Protein AF-A0A2D7FJX3-F1 (afdb_monomer_lite)

Foldseek 3Di:
DDQAAEDAQECAPCCVPPNVVVSVVVQVVCVVVRYHYDHDPPHDHLLCVCVVVVVVVSSVVSVVD

Sequence (65 aa):
MTAGPQVGLFATCLVDLCRPSAGFAAASLLEKAGCGVNVPRTQVCCGQPAYNAGDIENGSDGQEA

Secondary structure (DSSP, 8-state):
-PPPPEEE---HHHHHHT-HHHHHHHHHHHHHTT-EEE--TTPPP-SHHHHHTT-HHHHHHTT--

Radius of gyration: 14.42 Å; chains: 1; bounding box: 28×22×39 Å

Structure (mmCIF, N/CA/C/O backbone):
data_AF-A0A2D7FJX3-F1
#
_entry.id   AF-A0A2D7FJX3-F1
#
loop_
_atom_site.group_PDB
_atom_site.id
_atom_site.type_symbol
_atom_site.label_atom_id
_atom_site.label_alt_id
_atom_site.label_comp_id
_atom_site.label_asym_id
_atom_site.label_entity_id
_atom_site.label_seq_id
_atom_site.pdbx_PDB_ins_code
_atom_site.Cartn_x
_atom_site.Cartn_y
_atom_site.Cartn_z
_atom_site.occupancy
_atom_site.B_iso_or_equiv
_atom_site.auth_seq_id
_atom_site.auth_comp_id
_atom_site.auth_asym_id
_atom_site.auth_atom_id
_atom_site.pdbx_PDB_model_num
ATOM 1 N N . MET A 1 1 ? -8.721 13.262 25.696 1.00 53.75 1 MET A N 1
ATOM 2 C CA . MET A 1 1 ? -8.642 12.118 24.766 1.00 53.75 1 MET A CA 1
ATOM 3 C C . MET A 1 1 ? -7.645 12.510 23.694 1.00 53.75 1 MET A C 1
ATOM 5 O O . MET A 1 1 ? -7.907 13.473 22.987 1.00 53.75 1 MET A O 1
ATOM 9 N N . THR A 1 2 ? -6.465 11.896 23.661 1.00 63.75 2 THR A N 1
ATOM 10 C CA . THR A 1 2 ? -5.456 12.205 22.637 1.00 63.75 2 THR A CA 1
ATOM 11 C C . THR A 1 2 ? -5.961 11.674 21.301 1.00 63.75 2 THR A C 1
ATOM 13 O O . THR A 1 2 ? -6.422 10.535 21.245 1.00 63.75 2 THR A O 1
ATOM 16 N N . ALA A 1 3 ? -5.936 12.495 20.252 1.00 79.94 3 ALA A N 1
ATOM 17 C CA . ALA A 1 3 ? -6.269 12.035 18.908 1.00 79.94 3 ALA A CA 1
ATOM 18 C C . ALA A 1 3 ? -5.328 10.880 18.518 1.00 79.94 3 ALA A C 1
ATOM 20 O O . ALA A 1 3 ? -4.127 10.953 18.787 1.00 79.94 3 ALA A O 1
ATOM 21 N N . GLY A 1 4 ? -5.878 9.808 17.942 1.00 89.88 4 GLY A N 1
ATOM 22 C CA . GLY A 1 4 ? -5.084 8.662 17.505 1.00 89.88 4 GLY A CA 1
ATOM 23 C C . GLY A 1 4 ? -4.147 9.008 16.338 1.00 89.88 4 GLY A C 1
ATOM 24 O O . GLY A 1 4 ? -4.286 10.075 15.726 1.00 89.88 4 GLY A O 1
ATOM 25 N N . PRO A 1 5 ? -3.176 8.132 16.022 1.00 96.56 5 PRO A N 1
ATOM 26 C CA . PRO A 1 5 ? -2.212 8.370 14.951 1.00 96.56 5 PRO A CA 1
ATOM 27 C C . PRO A 1 5 ? -2.885 8.630 13.597 1.00 96.56 5 PRO A C 1
ATOM 29 O O . PRO A 1 5 ? -3.921 8.042 13.285 1.00 96.56 5 PRO A O 1
ATOM 32 N N . GLN A 1 6 ? -2.273 9.483 12.774 1.00 97.00 6 GLN A N 1
ATOM 33 C CA . GLN A 1 6 ? -2.659 9.660 11.372 1.00 97.00 6 GLN A CA 1
ATOM 34 C C . GLN A 1 6 ? -1.852 8.696 10.502 1.00 97.00 6 GLN A C 1
ATOM 36 O O . GLN A 1 6 ? -0.630 8.623 10.631 1.00 97.00 6 GLN A O 1
ATOM 41 N N . VAL A 1 7 ? -2.528 7.960 9.624 1.00 96.88 7 VAL A N 1
ATOM 42 C CA . VAL A 1 7 ? -1.937 6.911 8.790 1.00 96.88 7 VAL A CA 1
ATOM 43 C C . VAL A 1 7 ? -2.220 7.206 7.323 1.00 96.88 7 VAL A C 1
ATOM 45 O O . VAL A 1 7 ? -3.374 7.273 6.904 1.00 96.88 7 VAL A O 1
ATOM 48 N N . GLY A 1 8 ? -1.157 7.342 6.530 1.00 95.81 8 GLY A N 1
ATOM 49 C CA . GLY A 1 8 ? -1.233 7.306 5.073 1.00 95.81 8 GLY A CA 1
ATOM 50 C C . GLY A 1 8 ? -1.221 5.858 4.591 1.00 95.81 8 GLY A C 1
ATOM 51 O O . GLY A 1 8 ? -0.187 5.201 4.666 1.00 95.81 8 GLY A O 1
ATOM 52 N N . LEU A 1 9 ? -2.351 5.343 4.116 1.00 95.94 9 LEU A N 1
ATOM 53 C CA . LEU A 1 9 ? -2.445 3.973 3.620 1.00 95.94 9 LEU A CA 1
ATOM 54 C C . LEU A 1 9 ? -2.041 3.922 2.142 1.00 95.94 9 LEU A C 1
ATOM 56 O O . LEU A 1 9 ? -2.763 4.418 1.275 1.00 95.94 9 LEU A O 1
ATOM 60 N N . PHE A 1 10 ? -0.888 3.312 1.862 1.00 95.12 10 PHE A N 1
ATOM 61 C CA . PHE A 1 10 ? -0.397 3.081 0.506 1.00 95.12 10 PHE A CA 1
ATOM 62 C C . PHE A 1 10 ? -1.080 1.861 -0.117 1.00 95.12 10 PHE A C 1
ATOM 64 O O . PHE A 1 10 ? -0.794 0.726 0.258 1.00 95.12 10 PHE A O 1
ATOM 71 N N . ALA A 1 11 ? -2.007 2.091 -1.051 1.00 92.81 11 ALA A N 1
ATOM 72 C CA . ALA A 1 11 ? -2.841 1.024 -1.598 1.00 92.81 11 ALA A CA 1
ATOM 73 C C . ALA A 1 11 ? -2.102 0.149 -2.623 1.00 92.81 11 ALA A C 1
ATOM 75 O O . ALA A 1 11 ? -2.585 -0.937 -2.902 1.00 92.81 11 ALA A O 1
ATOM 76 N N . THR A 1 12 ? -0.913 0.541 -3.113 1.00 93.25 12 THR A N 1
ATOM 77 C CA . THR A 1 12 ? -0.094 -0.174 -4.125 1.00 93.25 12 THR A CA 1
ATOM 78 C C . THR A 1 12 ? -0.868 -0.587 -5.391 1.00 93.25 12 THR A C 1
ATOM 80 O O . THR A 1 12 ? -2.090 -0.555 -5.458 1.00 93.25 12 THR A O 1
ATOM 83 N N . CYS A 1 13 ? -0.171 -1.050 -6.427 1.00 92.75 13 CYS A N 1
ATOM 84 C CA . CYS A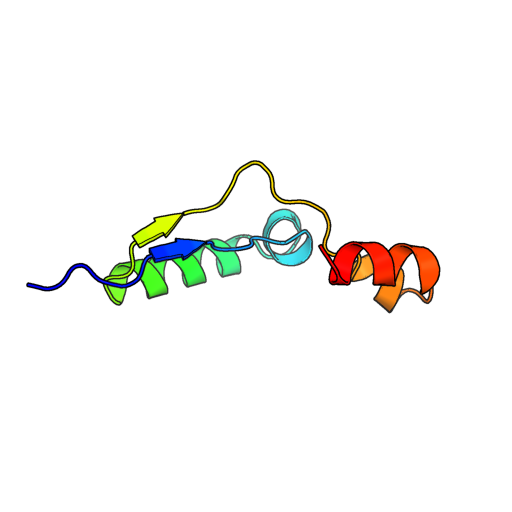 1 13 ? -0.844 -1.654 -7.582 1.00 92.75 13 CYS A CA 1
ATOM 85 C C . CYS A 1 13 ? -1.446 -3.033 -7.255 1.00 92.75 13 CYS A C 1
ATOM 87 O O . CYS A 1 13 ? -2.504 -3.387 -7.767 1.00 92.75 13 CYS A O 1
ATOM 89 N N . LEU A 1 14 ? -0.801 -3.812 -6.380 1.00 93.00 14 LEU A N 1
ATOM 90 C CA . LEU A 1 14 ? -1.235 -5.169 -6.051 1.00 93.00 14 LEU A CA 1
ATOM 91 C C . LEU A 1 14 ? -2.538 -5.175 -5.245 1.00 93.00 14 LEU A C 1
ATOM 93 O O . LEU A 1 14 ? -3.447 -5.954 -5.539 1.00 93.00 14 LEU A O 1
ATOM 97 N N . VAL A 1 15 ? -2.632 -4.329 -4.219 1.00 95.19 15 VAL A N 1
ATOM 98 C CA . VAL A 1 15 ? -3.855 -4.242 -3.417 1.00 95.19 15 VAL A CA 1
ATOM 99 C C . VAL A 1 15 ? -4.968 -3.553 -4.209 1.00 95.19 15 VAL A C 1
ATOM 101 O O . VAL A 1 15 ? -6.069 -4.090 -4.206 1.00 95.19 15 VAL A O 1
ATOM 104 N N . ASP A 1 16 ? -4.706 -2.483 -4.963 1.00 92.19 16 ASP A N 1
ATOM 105 C CA . ASP A 1 16 ? -5.756 -1.811 -5.749 1.00 92.19 16 ASP A CA 1
ATOM 106 C C . ASP A 1 16 ? -6.320 -2.691 -6.885 1.00 92.19 16 ASP A C 1
ATOM 108 O O . ASP A 1 16 ? -7.534 -2.860 -7.010 1.00 92.19 16 ASP A O 1
ATOM 112 N N . LEU A 1 17 ? -5.450 -3.336 -7.675 1.00 92.50 17 LEU A N 1
ATOM 113 C CA . LEU A 1 17 ? -5.869 -4.059 -8.883 1.00 92.50 17 LEU A CA 1
ATOM 114 C C . LEU A 1 17 ? -6.164 -5.544 -8.652 1.00 92.50 17 LEU A C 1
ATOM 116 O O . LEU A 1 17 ? -7.019 -6.114 -9.330 1.00 92.50 17 LEU A O 1
ATOM 120 N N . CYS A 1 18 ? -5.454 -6.207 -7.733 1.00 94.75 18 CYS A N 1
ATOM 121 C CA . CYS A 1 18 ? -5.550 -7.663 -7.575 1.00 94.75 18 CYS A CA 1
ATOM 122 C C . CYS A 1 18 ? -6.268 -8.089 -6.290 1.00 94.75 18 CYS A C 1
ATOM 124 O O . CYS A 1 18 ? -6.912 -9.144 -6.269 1.00 94.75 18 CYS A O 1
ATOM 126 N N . ARG A 1 19 ? -6.140 -7.321 -5.199 1.00 95.94 19 ARG A N 1
ATOM 127 C CA . ARG A 1 19 ? -6.682 -7.673 -3.871 1.00 95.94 19 ARG A CA 1
ATOM 128 C C . ARG A 1 19 ? -7.348 -6.481 -3.159 1.00 95.94 19 ARG A C 1
ATOM 130 O O . ARG A 1 19 ? -6.994 -6.193 -2.014 1.00 95.94 19 ARG A O 1
ATOM 137 N N . PRO A 1 20 ? -8.374 -5.847 -3.758 1.00 96.06 20 PRO A N 1
ATOM 138 C CA . PRO A 1 20 ? -8.986 -4.635 -3.201 1.00 96.06 20 PRO A CA 1
ATOM 139 C C . PRO A 1 20 ? -9.593 -4.858 -1.812 1.00 96.06 20 PRO A C 1
ATOM 141 O O . PRO A 1 20 ? -9.512 -3.995 -0.939 1.00 96.06 20 PRO A O 1
ATOM 144 N N . SER A 1 21 ? -10.132 -6.055 -1.549 1.00 97.88 21 SER A N 1
ATOM 145 C CA . SER A 1 21 ? -10.674 -6.412 -0.233 1.00 97.88 21 SER A CA 1
ATOM 146 C C . SER A 1 21 ? -9.642 -6.319 0.896 1.00 97.88 21 SER A C 1
ATOM 148 O O . SER A 1 21 ? -10.014 -5.979 2.017 1.00 97.88 21 SER A O 1
ATOM 150 N N . ALA A 1 22 ? -8.357 -6.570 0.620 1.00 97.19 22 ALA A N 1
ATOM 151 C CA . ALA A 1 22 ? -7.297 -6.448 1.617 1.00 97.19 22 ALA A CA 1
ATOM 152 C C . ALA A 1 22 ? -7.054 -4.982 2.011 1.00 97.19 22 ALA A C 1
ATOM 154 O O . ALA A 1 22 ? -6.884 -4.693 3.194 1.00 97.19 22 ALA A O 1
ATOM 155 N N . GLY A 1 23 ? -7.111 -4.054 1.048 1.00 96.62 23 GLY A N 1
ATOM 156 C CA . GLY A 1 23 ? -6.991 -2.617 1.307 1.00 96.62 23 GLY A CA 1
ATOM 157 C C . GLY A 1 23 ? -8.132 -2.091 2.177 1.00 96.62 23 GLY A C 1
ATOM 158 O O . GLY A 1 23 ? -7.888 -1.439 3.193 1.00 96.62 23 GLY A O 1
ATOM 159 N N . PHE A 1 24 ? -9.375 -2.457 1.847 1.00 97.62 24 PHE A N 1
ATOM 160 C CA . PHE A 1 24 ? -10.540 -2.091 2.662 1.00 97.62 24 PHE A CA 1
ATOM 161 C C . PHE A 1 24 ? -10.491 -2.699 4.069 1.00 97.62 24 PHE A C 1
ATOM 163 O O . PHE A 1 24 ? -10.813 -2.022 5.046 1.00 97.62 24 PHE A O 1
ATOM 170 N N . ALA A 1 25 ? -10.061 -3.959 4.195 1.00 98.25 25 ALA A N 1
ATOM 171 C CA . ALA A 1 25 ? -9.909 -4.606 5.495 1.00 98.25 25 ALA A CA 1
ATOM 172 C C . ALA A 1 25 ? -8.841 -3.912 6.359 1.00 98.25 25 ALA A C 1
ATOM 174 O O . ALA A 1 25 ? -9.077 -3.686 7.547 1.00 98.25 25 ALA A O 1
ATOM 175 N N . ALA A 1 26 ? -7.705 -3.530 5.766 1.00 97.88 26 ALA A N 1
ATOM 176 C CA . ALA A 1 26 ? -6.648 -2.793 6.454 1.00 97.88 26 ALA A CA 1
ATOM 177 C C . ALA A 1 26 ? -7.128 -1.414 6.934 1.00 97.88 26 ALA A C 1
ATOM 179 O O . ALA A 1 26 ? -6.934 -1.079 8.103 1.00 97.88 26 ALA A O 1
ATOM 180 N N . ALA A 1 27 ? -7.813 -0.651 6.073 1.00 97.50 27 ALA A N 1
ATOM 181 C CA . ALA A 1 27 ? -8.401 0.636 6.445 1.00 97.50 27 ALA A CA 1
ATOM 182 C C . ALA A 1 27 ? -9.388 0.486 7.616 1.00 97.50 27 ALA A C 1
ATOM 184 O O . ALA A 1 27 ? -9.228 1.147 8.640 1.00 97.50 27 ALA A O 1
ATOM 185 N N . SER A 1 28 ? -10.330 -0.461 7.522 1.00 98.12 28 SER A N 1
ATOM 186 C CA . SER A 1 28 ? -11.324 -0.693 8.578 1.00 98.12 28 SER A CA 1
ATOM 187 C C . SER A 1 28 ? -10.693 -1.112 9.910 1.00 98.12 28 SER A C 1
ATOM 189 O O . SER A 1 28 ? -11.166 -0.710 10.974 1.00 98.12 28 SER A O 1
ATOM 191 N N . LEU A 1 29 ? -9.626 -1.919 9.881 1.00 98.06 29 LEU A N 1
ATOM 192 C CA . LEU A 1 29 ? -8.905 -2.321 11.090 1.00 98.06 29 LEU A CA 1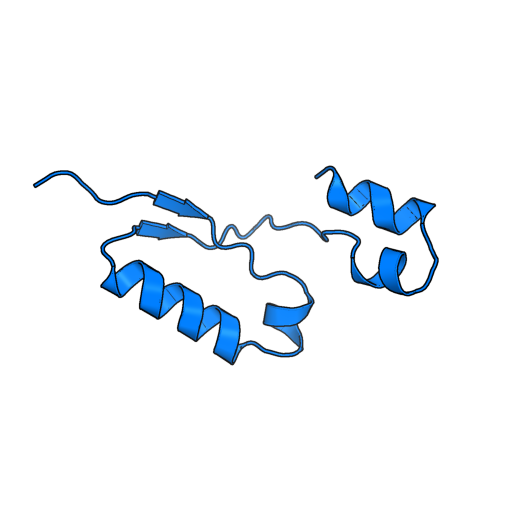
ATOM 193 C C . LEU A 1 29 ? -8.227 -1.121 11.768 1.00 98.06 29 LEU A C 1
ATOM 195 O O . LEU A 1 29 ? -8.327 -0.975 12.986 1.00 98.06 29 LEU A O 1
ATOM 199 N N . LEU A 1 30 ? -7.572 -0.259 10.987 1.00 97.69 30 LEU A N 1
ATOM 200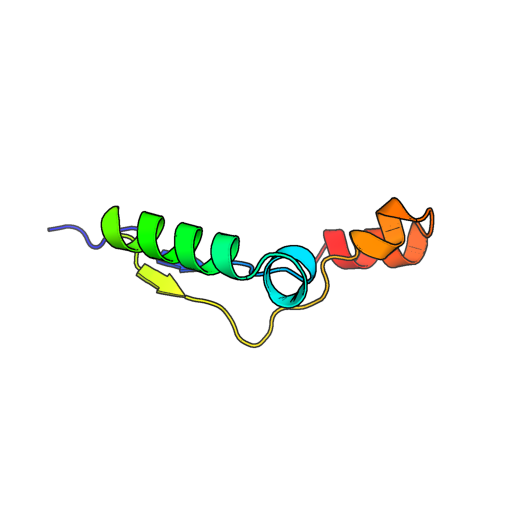 C CA . LEU A 1 30 ? -6.900 0.944 11.485 1.00 97.69 30 LEU A CA 1
ATOM 201 C C . LEU A 1 30 ? -7.897 1.961 12.060 1.00 97.69 30 LEU A C 1
ATOM 203 O O . LEU A 1 30 ? -7.672 2.490 13.147 1.00 97.69 30 LEU A O 1
ATOM 207 N N . GLU A 1 31 ? -9.023 2.186 11.383 1.00 97.25 31 GLU A N 1
ATOM 208 C CA . GLU A 1 31 ? -10.098 3.053 11.882 1.00 97.25 31 GLU A CA 1
ATOM 209 C C . GLU A 1 31 ? -10.664 2.535 13.212 1.00 97.25 31 GLU A C 1
ATOM 211 O O . GLU A 1 31 ? -10.830 3.299 14.163 1.00 97.25 31 GLU A O 1
ATOM 216 N N . LYS A 1 32 ? -10.890 1.218 13.330 1.00 97.69 32 LYS A N 1
ATOM 217 C CA . LYS A 1 32 ? -11.338 0.582 14.584 1.00 97.69 32 LYS A CA 1
ATOM 218 C C . LYS A 1 32 ? -10.311 0.684 15.711 1.00 97.69 32 LYS A C 1
ATOM 220 O O . LYS A 1 32 ? -10.700 0.697 16.875 1.00 97.69 32 LYS A O 1
ATOM 225 N N . ALA A 1 33 ? -9.024 0.772 15.381 1.00 96.81 33 ALA A N 1
ATOM 226 C CA . ALA A 1 33 ? -7.954 1.025 16.343 1.00 96.81 33 ALA A CA 1
ATOM 227 C C . ALA A 1 33 ? -7.853 2.507 16.764 1.00 96.81 33 ALA A C 1
ATOM 229 O O . ALA A 1 33 ? -7.031 2.846 17.614 1.00 96.81 33 ALA A O 1
ATOM 230 N N . GLY A 1 34 ? -8.690 3.388 16.203 1.00 96.69 34 GLY A N 1
ATOM 231 C CA . GLY A 1 34 ? -8.720 4.817 16.512 1.00 96.69 34 GLY A CA 1
ATOM 232 C C . GLY A 1 34 ? -7.770 5.666 15.664 1.00 96.69 34 GLY A C 1
ATOM 233 O O . GLY A 1 34 ? -7.549 6.830 16.002 1.00 96.69 34 GLY A O 1
ATOM 234 N N . CYS A 1 35 ? -7.203 5.119 14.586 1.00 97.75 35 CYS A N 1
ATOM 235 C CA . CYS A 1 35 ? -6.346 5.866 13.667 1.00 97.75 35 CYS A CA 1
ATOM 236 C C . CYS A 1 35 ? -7.171 6.719 12.691 1.00 97.75 35 CYS A C 1
ATOM 238 O O . CYS A 1 35 ? -8.230 6.299 12.223 1.00 97.75 35 CYS A O 1
ATOM 240 N N . GLY A 1 36 ? -6.646 7.887 12.317 1.00 97.56 36 GLY A N 1
ATOM 241 C CA . GLY A 1 36 ? -7.142 8.644 11.167 1.00 97.56 36 GLY A CA 1
ATOM 242 C C . GLY A 1 36 ? -6.504 8.118 9.886 1.00 97.56 36 GLY A C 1
ATOM 243 O O . GLY A 1 36 ? -5.303 8.288 9.692 1.00 97.56 36 GLY A O 1
ATOM 244 N N . VAL A 1 37 ? -7.276 7.450 9.029 1.00 97.50 37 VAL A N 1
ATOM 245 C CA . VAL A 1 37 ? -6.758 6.831 7.800 1.00 97.50 37 VAL A CA 1
ATOM 246 C C . VAL A 1 37 ? -6.995 7.752 6.607 1.00 97.50 37 VAL A C 1
ATOM 248 O O . VAL A 1 37 ? -8.121 8.161 6.338 1.00 97.50 37 VAL A O 1
ATOM 251 N N . ASN A 1 38 ? -5.933 8.050 5.864 1.00 96.69 38 ASN A N 1
ATOM 252 C CA . ASN A 1 38 ? -5.993 8.763 4.594 1.00 96.69 38 ASN A CA 1
ATOM 253 C C . ASN A 1 38 ? -5.350 7.911 3.497 1.00 96.69 38 ASN A C 1
ATOM 255 O O . ASN A 1 38 ? -4.282 7.341 3.704 1.00 96.69 3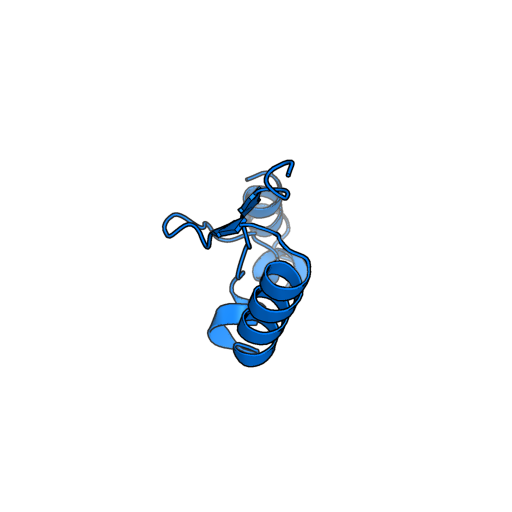8 ASN A O 1
ATOM 259 N N . VAL A 1 39 ? -5.962 7.865 2.316 1.00 94.38 39 VAL A N 1
ATOM 260 C CA . VAL A 1 39 ? -5.386 7.235 1.120 1.00 94.38 39 VAL A CA 1
ATOM 261 C C . VAL A 1 39 ? -5.022 8.359 0.147 1.00 94.38 39 VAL A C 1
ATOM 263 O O . VAL A 1 39 ? -5.917 8.915 -0.496 1.00 94.38 39 VAL A O 1
ATOM 266 N N . PRO A 1 40 ? -3.740 8.766 0.058 1.00 91.75 40 PRO A N 1
ATOM 267 C CA . PRO A 1 40 ? -3.336 9.840 -0.841 1.00 91.75 40 PRO A CA 1
ATOM 268 C C . PRO A 1 40 ? -3.695 9.524 -2.296 1.00 91.75 40 PRO A C 1
ATOM 270 O O . PRO A 1 40 ? -3.438 8.430 -2.781 1.00 91.75 40 PRO A O 1
ATOM 273 N N . ARG A 1 41 ? -4.251 10.499 -3.023 1.00 90.50 41 ARG A N 1
ATOM 274 C CA . ARG A 1 41 ? -4.558 10.338 -4.459 1.00 90.50 41 ARG A CA 1
ATOM 275 C C . ARG A 1 41 ? -3.317 10.391 -5.350 1.00 90.50 41 ARG A C 1
ATOM 277 O O . ARG A 1 41 ? -3.366 9.946 -6.486 1.00 90.50 41 ARG A O 1
ATOM 284 N N . THR A 1 42 ? -2.224 10.954 -4.846 1.00 91.12 42 THR A N 1
ATOM 285 C CA . THR A 1 42 ? -0.959 11.158 -5.567 1.00 91.12 42 THR A CA 1
ATOM 286 C C . THR A 1 42 ? 0.033 10.023 -5.309 1.00 91.12 42 THR A C 1
ATOM 288 O O . THR A 1 42 ? 1.230 10.260 -5.186 1.00 91.12 42 THR A O 1
ATOM 291 N N . GLN A 1 43 ? -0.465 8.796 -5.153 1.00 89.88 43 GLN A N 1
ATOM 292 C CA . GLN A 1 43 ? 0.372 7.610 -4.998 1.00 89.88 43 GLN A CA 1
ATOM 293 C C . GLN A 1 43 ? 1.097 7.308 -6.306 1.00 89.88 43 GLN A C 1
ATOM 295 O O . GLN A 1 43 ? 0.483 7.297 -7.372 1.00 89.88 43 GLN A O 1
ATOM 300 N N . VAL A 1 44 ? 2.399 7.061 -6.212 1.00 89.38 44 VAL A N 1
ATOM 301 C CA . VAL A 1 44 ? 3.233 6.662 -7.347 1.00 89.38 44 VAL A CA 1
ATOM 302 C C . VAL A 1 44 ? 3.503 5.159 -7.307 1.00 89.38 44 VAL A C 1
ATOM 304 O O . VAL A 1 44 ? 3.233 4.488 -6.310 1.00 89.38 44 VAL A O 1
ATOM 307 N N . CYS A 1 45 ? 3.975 4.604 -8.422 1.00 90.88 45 CYS A N 1
ATOM 308 C CA . CYS A 1 45 ? 4.342 3.194 -8.494 1.00 90.88 45 CYS A CA 1
ATOM 309 C C . CYS A 1 45 ? 5.556 2.922 -7.599 1.00 90.88 45 CYS A C 1
ATOM 311 O O . CYS A 1 45 ? 6.558 3.613 -7.719 1.00 90.88 45 CYS A O 1
ATOM 313 N N . CYS A 1 46 ? 5.498 1.868 -6.781 1.00 93.00 46 CYS A N 1
ATOM 314 C CA . CYS A 1 46 ? 6.627 1.450 -5.948 1.00 93.00 46 CYS A CA 1
ATOM 315 C C . CYS A 1 46 ? 7.709 0.645 -6.694 1.00 93.00 46 CYS A C 1
ATOM 317 O O . CYS A 1 46 ? 8.592 0.081 -6.061 1.00 93.00 46 CYS A O 1
ATOM 319 N N . GLY A 1 47 ? 7.589 0.451 -8.014 1.00 93.94 47 GLY A N 1
ATOM 320 C CA . GLY A 1 47 ? 8.551 -0.311 -8.834 1.00 93.94 47 GLY A CA 1
ATOM 321 C C . GLY A 1 47 ? 8.556 -1.835 -8.623 1.00 93.94 47 GLY A C 1
ATOM 322 O O . GLY A 1 47 ? 9.092 -2.584 -9.440 1.00 93.94 47 GLY A O 1
ATOM 323 N N . GLN A 1 48 ? 7.888 -2.334 -7.582 1.00 93.56 48 GLN A N 1
ATOM 324 C CA . GLN A 1 48 ? 7.980 -3.729 -7.144 1.00 93.56 48 GLN A CA 1
ATOM 325 C C . GLN A 1 48 ? 7.642 -4.788 -8.218 1.00 93.56 48 GLN A C 1
ATOM 327 O O . GLN A 1 48 ? 8.329 -5.810 -8.262 1.00 93.56 48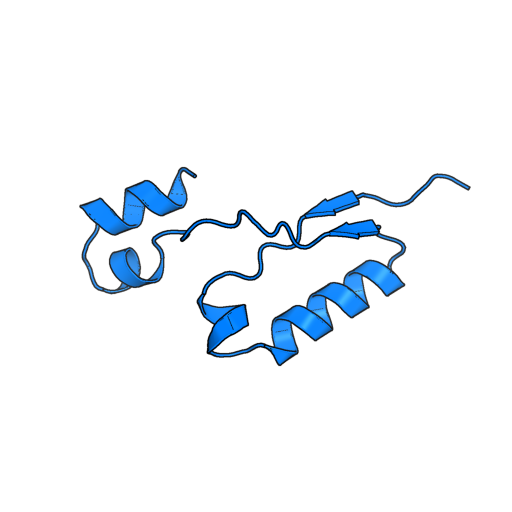 GLN A O 1
ATOM 332 N N . PRO A 1 49 ? 6.652 -4.598 -9.120 1.00 93.25 49 PRO A N 1
ATOM 333 C CA . PRO A 1 49 ? 6.415 -5.546 -10.212 1.00 93.25 49 PRO A CA 1
ATOM 334 C C . PRO A 1 49 ? 7.593 -5.680 -11.188 1.00 93.25 49 PRO A C 1
ATOM 336 O O . PRO A 1 49 ? 7.913 -6.797 -11.586 1.00 93.25 49 PRO A O 1
ATOM 339 N N . ALA A 1 50 ? 8.238 -4.566 -11.553 1.00 93.88 50 ALA A N 1
ATOM 340 C CA . ALA A 1 50 ? 9.384 -4.556 -12.463 1.00 93.88 50 ALA A CA 1
ATOM 341 C C . ALA A 1 50 ? 10.607 -5.203 -11.801 1.00 93.88 50 ALA A C 1
ATOM 343 O O . ALA A 1 50 ? 11.213 -6.110 -12.375 1.00 93.88 50 ALA A O 1
ATOM 344 N N . TYR A 1 51 ? 10.870 -4.842 -10.540 1.00 94.19 51 TYR A N 1
ATOM 345 C CA . TYR A 1 51 ? 11.931 -5.449 -9.737 1.00 94.19 51 TYR A CA 1
ATOM 346 C C . TYR A 1 51 ? 11.784 -6.976 -9.654 1.00 94.19 51 TYR A C 1
ATOM 348 O O . TYR A 1 51 ? 12.719 -7.721 -9.946 1.00 94.19 51 TYR A O 1
ATOM 356 N N . ASN A 1 52 ? 10.579 -7.462 -9.330 1.00 92.44 52 ASN A N 1
ATOM 357 C CA . ASN A 1 52 ? 10.290 -8.897 -9.237 1.00 92.44 52 ASN A CA 1
ATOM 358 C C . ASN A 1 52 ? 10.432 -9.635 -10.581 1.00 92.44 52 ASN A C 1
ATOM 360 O O . ASN A 1 52 ? 10.634 -10.848 -10.587 1.00 92.44 52 ASN A O 1
ATOM 364 N N . ALA A 1 53 ? 10.315 -8.926 -11.707 1.00 94.69 53 ALA A N 1
ATOM 365 C CA . ALA A 1 53 ? 10.506 -9.470 -13.051 1.00 94.69 53 ALA A CA 1
ATOM 366 C C . ALA A 1 53 ? 11.974 -9.429 -13.525 1.00 94.69 53 ALA A C 1
ATOM 368 O O . ALA A 1 53 ? 12.270 -9.913 -14.617 1.00 94.69 53 ALA A O 1
ATOM 369 N N . GLY A 1 54 ? 12.889 -8.888 -12.713 1.00 96.19 54 GLY A N 1
ATOM 370 C CA . GLY A 1 54 ? 14.318 -8.787 -13.020 1.00 96.19 54 GLY A CA 1
ATOM 371 C C . GLY A 1 54 ? 14.740 -7.476 -13.691 1.00 96.19 54 GLY A C 1
ATOM 372 O O . GLY A 1 54 ? 15.926 -7.309 -13.971 1.00 96.19 54 GLY A O 1
ATOM 373 N N . ASP A 1 55 ? 13.816 -6.538 -13.916 1.00 95.88 55 ASP A N 1
ATOM 374 C CA . ASP A 1 55 ? 14.134 -5.176 -14.357 1.00 95.88 55 ASP A CA 1
ATOM 375 C C . ASP A 1 55 ? 14.524 -4.335 -13.134 1.00 95.88 55 ASP A C 1
ATOM 377 O O . ASP A 1 55 ? 13.716 -3.609 -12.550 1.00 95.88 55 ASP A O 1
ATOM 381 N N . ILE A 1 56 ? 15.765 -4.535 -12.685 1.00 93.44 56 ILE A N 1
ATOM 382 C CA . ILE A 1 56 ? 16.277 -3.928 -11.454 1.00 93.44 56 ILE A CA 1
ATOM 383 C C . ILE A 1 56 ? 16.343 -2.410 -11.582 1.00 93.44 56 ILE A C 1
ATOM 385 O O . ILE A 1 56 ? 15.970 -1.740 -10.632 1.00 93.44 56 ILE A O 1
ATOM 389 N N . GLU A 1 57 ? 16.749 -1.880 -12.738 1.00 91.25 57 GLU A N 1
ATOM 390 C CA . GLU A 1 57 ? 16.913 -0.439 -12.966 1.00 91.25 57 GLU A CA 1
ATOM 391 C C . GLU A 1 57 ? 15.596 0.320 -12.739 1.00 91.25 57 GLU A C 1
ATOM 393 O O . GLU A 1 57 ? 15.520 1.171 -11.849 1.00 91.25 57 GLU A O 1
ATOM 398 N N . ASN A 1 58 ? 14.530 -0.059 -13.455 1.00 87.00 58 ASN A N 1
ATOM 399 C CA . ASN A 1 58 ? 13.210 0.560 -13.283 1.00 87.00 58 ASN A CA 1
ATOM 400 C C . ASN A 1 58 ? 12.535 0.157 -11.963 1.00 87.00 58 ASN A C 1
ATOM 402 O O . ASN A 1 58 ? 11.708 0.892 -11.423 1.00 87.00 58 ASN A O 1
ATOM 406 N N . GLY A 1 59 ? 12.854 -1.031 -11.446 1.00 90.00 59 GLY A N 1
ATOM 407 C CA . GLY A 1 59 ? 12.321 -1.530 -10.187 1.00 90.00 59 GLY A CA 1
ATOM 408 C C . GLY A 1 59 ? 12.824 -0.763 -8.965 1.00 90.00 59 GLY A C 1
ATOM 409 O O . GLY A 1 59 ? 12.036 -0.511 -8.055 1.00 90.00 59 GLY A O 1
ATOM 410 N N . SER A 1 60 ? 14.105 -0.379 -8.948 1.00 85.81 60 SER A N 1
ATOM 411 C CA . SER A 1 60 ? 14.720 0.328 -7.818 1.00 85.81 60 SER A CA 1
ATOM 412 C C . SER A 1 60 ? 14.301 1.793 -7.705 1.00 85.81 60 SER A C 1
ATOM 414 O O . SER A 1 60 ? 14.106 2.252 -6.584 1.00 85.81 60 SER A O 1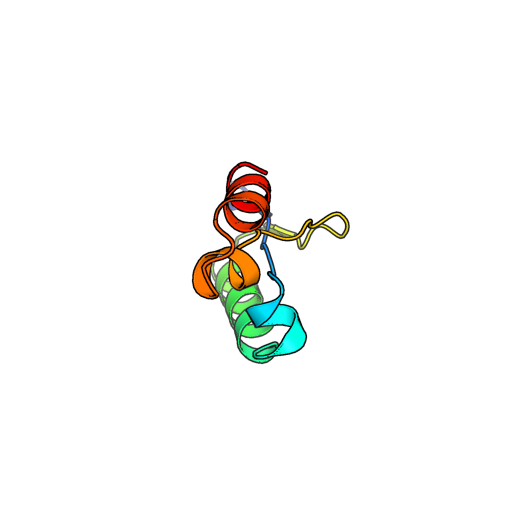
ATOM 416 N N . ASP A 1 61 ? 14.080 2.495 -8.824 1.00 83.69 61 ASP A N 1
ATOM 417 C CA . ASP A 1 61 ? 13.640 3.904 -8.828 1.00 83.69 61 ASP A CA 1
ATOM 418 C C . ASP A 1 61 ? 12.339 4.098 -8.030 1.00 83.69 61 ASP A C 1
ATOM 420 O O . ASP A 1 61 ? 12.231 4.971 -7.170 1.00 83.69 61 ASP A O 1
ATOM 424 N N . GLY A 1 62 ? 11.374 3.195 -8.226 1.00 78.19 62 GLY A N 1
ATOM 425 C CA . GLY A 1 62 ? 10.099 3.250 -7.517 1.00 78.19 62 GLY A CA 1
ATOM 426 C C . GLY A 1 62 ? 10.169 2.872 -6.032 1.00 78.19 62 GLY A C 1
ATOM 427 O O . GLY A 1 62 ? 9.236 3.184 -5.299 1.00 78.19 62 GLY A O 1
ATOM 428 N N . GLN A 1 63 ? 11.225 2.195 -5.564 1.00 71.44 63 GLN A N 1
ATOM 429 C CA . GLN A 1 63 ? 11.357 1.796 -4.151 1.00 71.44 63 GLN A CA 1
ATOM 430 C C . GLN A 1 63 ? 12.010 2.872 -3.275 1.00 71.44 63 GLN A C 1
ATOM 432 O O . GLN A 1 63 ? 11.942 2.766 -2.049 1.00 71.44 63 GLN A O 1
ATOM 437 N N . GLU A 1 64 ? 12.635 3.881 -3.883 1.00 63.12 64 GLU A N 1
ATOM 438 C CA . GLU A 1 64 ? 13.212 5.036 -3.183 1.00 63.12 64 GLU A CA 1
ATOM 439 C C . GLU A 1 64 ? 12.239 6.229 -3.084 1.00 63.12 64 GLU A C 1
ATOM 441 O O . GLU A 1 64 ? 12.540 7.203 -2.389 1.00 63.12 64 GLU A O 1
ATOM 446 N N . ALA A 1 65 ? 11.082 6.145 -3.756 1.00 57.72 65 ALA A N 1
ATOM 447 C CA . ALA A 1 65 ? 10.009 7.146 -3.767 1.00 57.72 65 ALA A CA 1
ATOM 448 C C . ALA A 1 65 ? 9.013 6.983 -2.603 1.00 57.72 65 ALA A C 1
ATOM 450 O O . ALA A 1 65 ? 8.583 8.027 -2.055 1.00 57.72 65 ALA A O 1
#

pLDDT: mean 91.36, std 9.55, range [53.75, 98.25]